Protein AF-A0A4R9JP13-F1 (afdb_monomer_lite)

Structure (mmCIF, N/CA/C/O backbone):
data_AF-A0A4R9JP13-F1
#
_entry.id   AF-A0A4R9JP13-F1
#
loop_
_atom_site.group_PDB
_atom_site.id
_atom_site.type_symbol
_atom_site.label_atom_id
_atom_site.label_alt_id
_atom_site.label_comp_id
_atom_site.label_asym_id
_atom_site.label_entity_id
_atom_site.label_seq_id
_atom_site.pdbx_PDB_ins_code
_atom_site.Cartn_x
_atom_site.Cartn_y
_atom_site.Cartn_z
_atom_site.occupancy
_atom_site.B_iso_or_equiv
_atom_site.auth_seq_id
_atom_site.auth_comp_id
_atom_site.auth_asym_id
_atom_site.auth_atom_id
_atom_site.pdbx_PDB_model_num
ATOM 1 N N . MET A 1 1 ? 9.135 -11.990 -5.417 1.00 68.81 1 MET A N 1
ATOM 2 C CA . MET A 1 1 ? 8.337 -11.116 -4.527 1.00 68.81 1 MET A CA 1
ATOM 3 C C . MET A 1 1 ? 9.311 -10.292 -3.695 1.00 68.81 1 MET A C 1
ATOM 5 O O . MET A 1 1 ? 10.265 -10.871 -3.189 1.00 68.81 1 MET A O 1
ATOM 9 N N . LYS A 1 2 ? 9.150 -8.965 -3.631 1.00 82.25 2 LYS A N 1
ATOM 10 C CA . LYS A 1 2 ? 10.086 -8.031 -2.982 1.00 82.25 2 LYS A CA 1
ATOM 11 C C . LYS A 1 2 ? 9.339 -7.105 -2.022 1.00 82.25 2 LYS A C 1
ATOM 13 O O . LYS A 1 2 ? 8.291 -6.575 -2.381 1.00 82.25 2 LYS A O 1
ATOM 18 N N . ILE A 1 3 ? 9.900 -6.866 -0.839 1.00 84.00 3 ILE A N 1
ATOM 19 C CA . ILE A 1 3 ? 9.404 -5.837 0.084 1.00 84.00 3 ILE A CA 1
ATOM 20 C C . ILE A 1 3 ? 9.818 -4.471 -0.474 1.00 84.00 3 ILE A C 1
ATOM 22 O O . ILE A 1 3 ? 11.000 -4.210 -0.698 1.00 84.00 3 ILE A O 1
ATOM 26 N N . VAL A 1 4 ? 8.835 -3.626 -0.763 1.00 84.25 4 VAL A N 1
ATOM 27 C CA . VAL A 1 4 ? 9.029 -2.260 -1.268 1.00 84.25 4 VAL A CA 1
ATOM 28 C C . VAL A 1 4 ? 9.155 -1.290 -0.105 1.00 84.25 4 VAL A C 1
ATOM 30 O O . VAL A 1 4 ? 10.031 -0.432 -0.104 1.00 84.25 4 VAL A O 1
ATOM 33 N N . GLU A 1 5 ? 8.291 -1.456 0.890 1.00 84.81 5 GLU A N 1
ATOM 34 C CA . GLU A 1 5 ? 8.246 -0.625 2.082 1.00 84.81 5 GLU A CA 1
ATOM 35 C C . GLU A 1 5 ? 7.929 -1.487 3.295 1.00 84.81 5 GLU A C 1
ATOM 37 O O . GLU A 1 5 ? 7.171 -2.449 3.210 1.00 84.81 5 GLU A O 1
ATOM 42 N N . LEU A 1 6 ? 8.501 -1.129 4.435 1.00 86.31 6 LEU A N 1
ATOM 43 C CA . LEU A 1 6 ? 8.223 -1.752 5.714 1.00 86.31 6 LEU A CA 1
ATOM 44 C C . LEU A 1 6 ? 8.257 -0.668 6.781 1.00 86.31 6 LEU A C 1
ATOM 46 O O . LEU A 1 6 ? 9.152 0.182 6.779 1.00 86.31 6 LEU A O 1
ATOM 50 N N . ASP A 1 7 ? 7.298 -0.717 7.696 1.00 83.25 7 ASP A N 1
ATOM 51 C CA . ASP A 1 7 ? 7.324 0.101 8.899 1.00 83.25 7 ASP A CA 1
ATOM 52 C C . ASP A 1 7 ? 8.559 -0.247 9.738 1.00 83.25 7 ASP A C 1
ATOM 54 O O . ASP A 1 7 ? 8.622 -1.300 10.368 1.00 83.25 7 ASP A O 1
ATOM 58 N N . LYS A 1 8 ? 9.549 0.646 9.762 1.00 75.69 8 LYS A N 1
ATOM 59 C CA . LYS A 1 8 ? 10.781 0.440 10.533 1.00 75.69 8 LYS A CA 1
ATOM 60 C C . LYS A 1 8 ? 10.599 0.651 12.034 1.00 75.69 8 LYS A C 1
ATOM 62 O O . LYS A 1 8 ? 11.456 0.220 12.795 1.00 75.69 8 LYS A O 1
ATOM 67 N N . ILE A 1 9 ? 9.529 1.330 12.451 1.00 76.44 9 ILE A N 1
ATOM 68 C CA . ILE A 1 9 ? 9.318 1.710 13.851 1.00 76.44 9 ILE A CA 1
ATOM 69 C C . ILE A 1 9 ? 8.641 0.563 14.589 1.00 76.44 9 ILE A C 1
ATOM 71 O O . ILE A 1 9 ? 9.140 0.106 15.609 1.00 76.44 9 ILE A O 1
ATOM 75 N N . ASN A 1 10 ? 7.522 0.072 14.055 1.00 76.69 10 ASN A N 1
ATOM 76 C CA . ASN A 1 10 ? 6.712 -0.936 14.737 1.00 76.69 10 ASN A CA 1
ATOM 77 C C . ASN A 1 10 ? 6.527 -2.222 13.925 1.00 76.69 10 ASN A C 1
ATOM 79 O O . ASN A 1 10 ? 5.837 -3.134 14.389 1.00 76.69 10 ASN A O 1
ATOM 83 N N . TYR A 1 11 ? 7.104 -2.326 12.717 1.00 78.69 11 TYR A N 1
ATOM 84 C CA . TYR A 1 11 ? 6.862 -3.453 11.803 1.00 78.69 11 TYR A CA 1
ATOM 85 C C . TYR A 1 11 ? 5.355 -3.738 11.664 1.00 78.69 11 T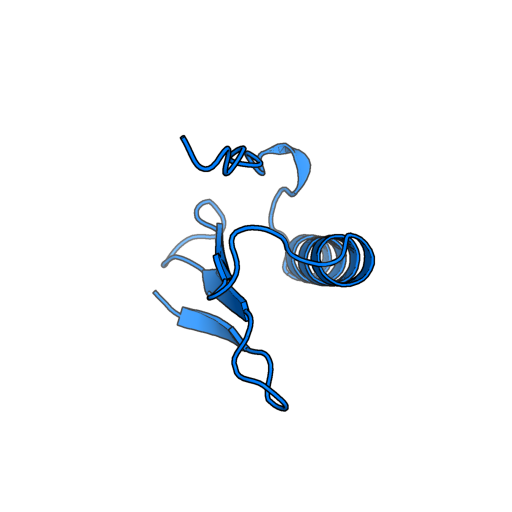YR A C 1
ATOM 87 O O . TYR A 1 11 ? 4.911 -4.887 11.633 1.00 78.69 11 TYR A O 1
ATOM 95 N N . SER A 1 12 ? 4.534 -2.682 11.680 1.00 81.81 12 SER A N 1
ATOM 96 C CA . SER A 1 12 ? 3.075 -2.814 11.717 1.00 81.81 12 SER A CA 1
ATOM 97 C C . SER A 1 12 ? 2.497 -3.106 10.344 1.00 81.81 12 SER A C 1
ATOM 99 O O . SER A 1 12 ? 1.450 -3.741 10.254 1.00 81.81 12 SER A O 1
ATOM 101 N N . TYR A 1 13 ? 3.169 -2.655 9.285 1.00 86.44 13 TYR A N 1
ATOM 102 C CA . TYR A 1 13 ? 2.760 -2.854 7.901 1.00 86.44 13 TYR A CA 1
ATOM 103 C C . TYR A 1 13 ? 3.964 -3.073 6.983 1.00 86.44 13 TYR A C 1
ATOM 105 O O . TYR A 1 13 ? 5.059 -2.573 7.245 1.00 86.44 13 TYR A O 1
ATOM 113 N N . ALA A 1 14 ? 3.732 -3.790 5.890 1.00 86.69 14 ALA A N 1
ATOM 114 C CA . ALA A 1 14 ? 4.666 -4.069 4.817 1.00 86.69 14 ALA A CA 1
ATOM 115 C C . ALA A 1 14 ? 3.961 -3.892 3.466 1.00 86.69 14 ALA A C 1
ATOM 117 O O . ALA A 1 14 ? 2.876 -4.425 3.243 1.00 86.69 14 ALA A O 1
ATOM 118 N N . LEU A 1 15 ? 4.595 -3.167 2.552 1.00 87.44 15 LEU A N 1
ATOM 119 C CA . LEU A 1 15 ? 4.215 -3.097 1.149 1.00 87.44 15 LEU A CA 1
ATOM 120 C C . LEU A 1 15 ? 5.052 -4.104 0.375 1.00 87.44 15 LEU A C 1
ATOM 122 O O . LEU A 1 15 ? 6.280 -3.995 0.320 1.00 87.44 15 LEU A O 1
ATOM 126 N N . VAL A 1 16 ? 4.390 -5.069 -0.245 1.00 87.19 16 VAL A N 1
ATOM 127 C CA . VAL A 1 16 ? 5.045 -6.144 -0.977 1.00 87.19 16 VAL A CA 1
ATOM 128 C C . VAL A 1 16 ? 4.626 -6.110 -2.436 1.00 87.19 16 VAL A C 1
ATOM 130 O O . VAL A 1 16 ? 3.446 -6.018 -2.759 1.00 87.19 16 VAL A O 1
ATOM 133 N N . CYS A 1 17 ? 5.611 -6.206 -3.320 1.00 85.81 17 CYS A N 1
ATOM 134 C CA . CYS A 1 17 ? 5.434 -6.245 -4.761 1.00 85.81 17 CYS A CA 1
ATOM 135 C C . CYS A 1 17 ? 5.762 -7.638 -5.308 1.00 85.81 17 CYS A C 1
ATOM 137 O O . CYS A 1 17 ? 6.718 -8.296 -4.874 1.00 85.81 17 CYS A O 1
ATOM 139 N N . GLY A 1 18 ? 4.982 -8.085 -6.287 1.00 82.44 18 GLY A N 1
ATOM 140 C CA . GLY A 1 18 ? 5.260 -9.272 -7.082 1.00 82.44 18 GLY A CA 1
ATOM 141 C C . GLY A 1 18 ? 6.469 -9.105 -8.014 1.00 82.44 18 GLY A C 1
ATOM 142 O O . GLY A 1 18 ? 7.187 -8.109 -7.943 1.00 82.44 18 GLY A O 1
ATOM 143 N N . PRO A 1 19 ? 6.754 -10.114 -8.851 1.00 80.19 19 PRO A N 1
ATOM 144 C CA . PRO A 1 19 ? 7.763 -10.003 -9.908 1.00 80.19 19 PRO A CA 1
ATOM 145 C C . PRO A 1 19 ? 7.378 -8.964 -10.976 1.00 80.19 19 PRO A C 1
ATOM 147 O O . PRO A 1 19 ? 8.255 -8.301 -11.520 1.00 80.19 19 PRO A O 1
ATOM 150 N N . ASP A 1 20 ? 6.077 -8.765 -11.195 1.00 79.88 20 ASP A N 1
ATOM 151 C CA . ASP A 1 20 ? 5.519 -7.822 -12.163 1.00 79.88 20 ASP A CA 1
ATOM 152 C C . ASP A 1 20 ? 4.805 -6.646 -11.486 1.00 79.88 20 ASP A C 1
ATOM 154 O O . ASP A 1 20 ? 4.352 -6.735 -10.340 1.00 79.88 20 ASP A O 1
ATOM 158 N N . ARG A 1 21 ? 4.608 -5.554 -12.239 1.00 76.06 21 ARG A N 1
ATOM 159 C CA . ARG A 1 21 ? 3.874 -4.351 -11.788 1.00 76.06 21 ARG A CA 1
ATOM 160 C C . ARG A 1 21 ? 2.364 -4.567 -11.602 1.00 76.06 21 ARG A C 1
ATOM 162 O O . ARG A 1 21 ? 1.640 -3.641 -11.253 1.00 76.06 21 ARG A O 1
ATOM 169 N N . SER A 1 22 ? 1.891 -5.786 -11.835 1.00 79.88 22 SER A N 1
ATOM 170 C CA . SER A 1 22 ? 0.484 -6.176 -11.722 1.00 79.88 22 SER A CA 1
ATOM 171 C C . SER A 1 22 ? 0.104 -6.658 -10.320 1.00 79.88 22 SER A C 1
ATOM 173 O O . SER A 1 22 ? -1.080 -6.754 -10.015 1.00 79.88 22 SER A O 1
ATOM 175 N N . TYR A 1 23 ? 1.086 -6.966 -9.466 1.00 80.81 23 TYR A N 1
ATOM 176 C CA . TYR A 1 23 ? 0.847 -7.564 -8.153 1.00 80.81 23 TYR A CA 1
ATOM 177 C C . TYR A 1 23 ? 1.437 -6.702 -7.041 1.00 80.81 23 TYR A C 1
ATOM 179 O O . TYR A 1 23 ? 2.654 -6.624 -6.875 1.00 80.81 23 TYR A O 1
ATOM 187 N N . LEU A 1 24 ? 0.561 -6.091 -6.246 1.00 85.50 24 LEU A N 1
ATOM 188 C CA . LEU A 1 24 ? 0.917 -5.301 -5.074 1.00 85.50 24 LEU A CA 1
ATOM 189 C C . LEU A 1 24 ? 0.014 -5.698 -3.908 1.00 85.50 24 LEU A C 1
ATOM 191 O O . LEU A 1 24 ? -1.204 -5.756 -4.056 1.00 85.50 24 LEU A O 1
ATOM 195 N N . CYS A 1 25 ? 0.606 -5.967 -2.749 1.00 84.50 25 CYS A N 1
ATOM 196 C CA . CYS A 1 25 ? -0.119 -6.327 -1.540 1.00 84.50 25 CYS A CA 1
ATOM 197 C C . CYS A 1 25 ? 0.382 -5.489 -0.363 1.00 84.50 25 CYS A C 1
ATOM 199 O O . CYS A 1 25 ? 1.587 -5.394 -0.123 1.00 84.50 25 CYS A O 1
ATOM 201 N N . ILE A 1 26 ? -0.551 -4.886 0.372 1.00 84.81 26 ILE A N 1
ATOM 202 C CA . ILE A 1 26 ? -0.277 -4.239 1.654 1.00 84.81 26 ILE A CA 1
ATOM 203 C C . ILE A 1 26 ? -0.638 -5.247 2.736 1.00 84.81 26 ILE A C 1
ATOM 205 O O . ILE A 1 26 ? -1.799 -5.612 2.891 1.00 84.81 26 ILE A O 1
ATOM 209 N N . MET A 1 27 ? 0.364 -5.698 3.477 1.00 83.94 27 MET A N 1
ATOM 210 C CA . MET A 1 27 ? 0.192 -6.592 4.612 1.00 83.94 27 MET A CA 1
ATOM 211 C C . MET A 1 27 ? 0.344 -5.792 5.895 1.00 83.94 27 MET A C 1
ATOM 213 O O . MET A 1 27 ? 1.288 -5.021 6.028 1.00 83.94 27 MET A O 1
ATOM 217 N N . ALA A 1 28 ? -0.551 -5.981 6.857 1.00 84.44 28 ALA A N 1
ATOM 218 C CA . ALA A 1 28 ? -0.412 -5.380 8.175 1.00 84.44 28 ALA A CA 1
ATOM 219 C C . ALA A 1 28 ? -0.696 -6.376 9.286 1.00 84.44 28 ALA A C 1
ATOM 221 O O . ALA A 1 28 ? -1.482 -7.306 9.130 1.00 84.44 28 ALA A O 1
ATOM 222 N N . ARG A 1 29 ? -0.042 -6.155 10.428 1.00 83.44 29 ARG A N 1
ATOM 223 C CA . ARG A 1 29 ? -0.266 -6.932 11.651 1.00 83.44 29 ARG A CA 1
ATOM 224 C C . ARG A 1 29 ? -1.584 -6.583 12.330 1.00 83.44 29 ARG A C 1
ATOM 226 O O . ARG A 1 29 ? -2.085 -7.376 13.120 1.00 83.44 29 ARG A O 1
ATOM 233 N N . THR A 1 30 ? -2.148 -5.416 12.027 1.00 79.44 30 THR A N 1
ATOM 234 C CA . THR A 1 30 ? -3.458 -4.990 12.516 1.00 79.44 30 THR A CA 1
ATOM 235 C C . THR A 1 30 ? -4.481 -4.997 11.376 1.00 79.44 30 THR A C 1
ATOM 237 O O . THR A 1 30 ? -4.163 -4.563 10.269 1.00 79.44 30 THR A O 1
ATOM 240 N N . PRO A 1 31 ? -5.736 -5.415 11.633 1.00 75.69 31 PRO A N 1
ATOM 241 C CA . PRO A 1 31 ? -6.802 -5.396 10.624 1.00 75.69 31 PRO A CA 1
ATOM 242 C C . PRO A 1 31 ? -7.207 -3.970 10.225 1.00 75.69 31 PRO A C 1
ATOM 244 O O . PRO A 1 31 ? -7.820 -3.757 9.184 1.00 75.69 31 PRO A O 1
ATOM 247 N N . LYS A 1 32 ? -6.865 -2.982 11.060 1.00 72.31 32 LYS A N 1
ATOM 248 C CA . LYS A 1 32 ? -7.107 -1.565 10.813 1.00 72.31 32 LYS A CA 1
ATOM 249 C C . LYS A 1 32 ? -5.766 -0.846 10.742 1.00 72.31 32 LYS A C 1
ATOM 251 O O . LYS A 1 32 ? -5.022 -0.814 11.724 1.00 72.31 32 LYS A O 1
ATOM 256 N N . ILE A 1 33 ? -5.468 -0.280 9.579 1.00 80.12 33 ILE A N 1
ATOM 257 C CA . ILE A 1 33 ? -4.346 0.636 9.369 1.00 80.12 33 ILE A CA 1
ATOM 258 C C . ILE A 1 33 ? -4.911 2.058 9.352 1.00 80.12 33 ILE A C 1
ATOM 260 O O . ILE A 1 33 ? -6.039 2.286 8.910 1.00 80.12 33 ILE A O 1
ATOM 264 N N . SER A 1 34 ? -4.141 3.027 9.847 1.00 83.00 34 SER A N 1
ATOM 265 C CA . SER A 1 34 ? -4.519 4.434 9.730 1.00 83.00 34 SER A CA 1
ATOM 266 C C . SER A 1 34 ? -4.608 4.847 8.261 1.00 83.00 34 SER A C 1
ATOM 268 O O . SER A 1 34 ? -3.694 4.583 7.481 1.00 83.00 34 SER A O 1
ATOM 270 N N . LYS A 1 35 ? -5.676 5.562 7.900 1.00 82.31 35 LYS A N 1
ATOM 271 C CA . LYS A 1 35 ? -5.938 6.011 6.525 1.00 82.31 35 LYS A CA 1
ATOM 272 C C . LYS A 1 35 ? -4.756 6.783 5.920 1.00 82.31 35 LYS A C 1
ATOM 274 O O . LYS A 1 35 ? -4.417 6.577 4.763 1.00 82.31 35 LYS A O 1
ATOM 279 N N . LYS A 1 36 ? -4.052 7.563 6.748 1.00 85.69 36 LYS A N 1
ATOM 280 C CA . LYS A 1 36 ? -2.848 8.317 6.368 1.00 85.69 36 LYS A CA 1
ATOM 281 C C . LYS A 1 36 ? -1.701 7.421 5.885 1.00 85.69 36 LYS A C 1
ATOM 283 O O . LYS A 1 36 ? -0.979 7.782 4.961 1.00 85.69 36 LYS A O 1
ATOM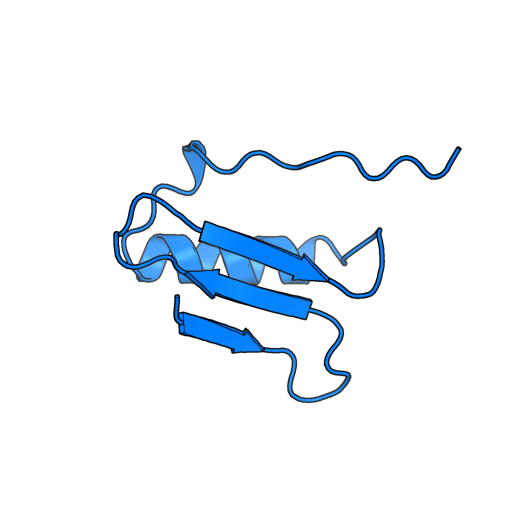 288 N N . ILE A 1 37 ? -1.521 6.256 6.510 1.00 84.94 37 ILE A N 1
ATOM 289 C CA . ILE A 1 37 ? -0.501 5.283 6.094 1.00 84.94 37 ILE A CA 1
ATOM 290 C C . ILE A 1 37 ? -0.918 4.674 4.758 1.00 84.94 37 ILE A C 1
ATOM 292 O O . ILE A 1 37 ? -0.113 4.631 3.835 1.00 84.94 37 ILE A O 1
ATOM 296 N N . THR A 1 38 ? -2.182 4.267 4.631 1.00 83.12 38 THR A N 1
ATOM 297 C CA . THR A 1 38 ? -2.725 3.716 3.385 1.00 83.12 38 THR A CA 1
ATOM 298 C C . THR A 1 38 ? -2.545 4.679 2.211 1.00 83.12 38 THR A C 1
ATOM 300 O O . THR A 1 38 ? -2.031 4.279 1.171 1.00 83.12 38 THR A O 1
ATOM 303 N N . GLU A 1 39 ? -2.882 5.957 2.390 1.00 87.38 39 GLU A N 1
ATOM 304 C CA . GLU A 1 39 ? -2.690 7.004 1.379 1.00 87.38 39 GLU A CA 1
ATOM 305 C C . GLU A 1 39 ? -1.209 7.190 1.015 1.00 87.38 39 GLU A C 1
ATOM 307 O O . GLU A 1 39 ? -0.869 7.294 -0.163 1.00 87.38 39 GLU A O 1
ATOM 312 N N . SER A 1 40 ? -0.305 7.160 2.000 1.00 88.06 40 SER A N 1
ATOM 313 C CA . SER A 1 40 ? 1.140 7.246 1.751 1.00 88.06 40 SER A CA 1
ATOM 314 C C . SER A 1 40 ? 1.669 6.046 0.953 1.00 88.06 40 SER A C 1
ATOM 316 O O . SER A 1 40 ? 2.455 6.218 0.018 1.00 88.06 40 SER A O 1
ATOM 318 N N . LEU A 1 41 ? 1.192 4.838 1.268 1.00 85.56 41 LEU A N 1
ATOM 319 C CA . LEU A 1 41 ? 1.529 3.614 0.541 1.00 85.56 41 LEU A CA 1
ATOM 320 C C . LEU A 1 41 ? 0.987 3.639 -0.892 1.00 85.56 41 LEU A C 1
ATOM 322 O O . LEU A 1 41 ? 1.705 3.263 -1.817 1.00 85.56 4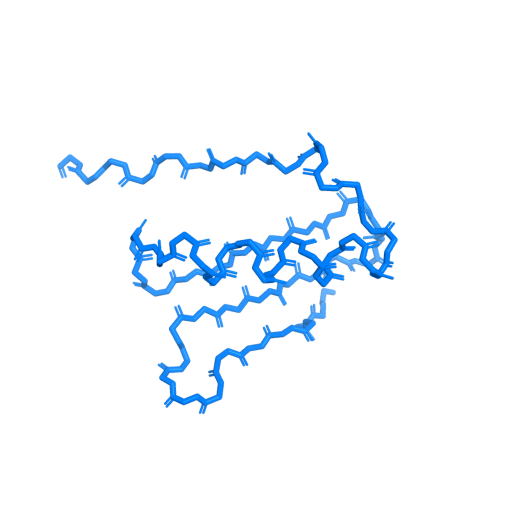1 LEU A O 1
ATOM 326 N N . MET A 1 42 ? -0.239 4.129 -1.094 1.00 86.62 42 MET A N 1
ATOM 327 C CA . MET A 1 42 ? -0.811 4.331 -2.428 1.00 86.62 42 MET A CA 1
ATOM 328 C C . MET A 1 42 ? -0.002 5.345 -3.236 1.00 86.62 42 MET A C 1
ATOM 330 O O . MET A 1 42 ? 0.311 5.087 -4.394 1.00 86.62 42 MET A O 1
ATOM 334 N N . ALA A 1 43 ? 0.387 6.472 -2.638 1.00 89.56 43 ALA A N 1
ATOM 335 C CA . ALA A 1 43 ? 1.213 7.465 -3.317 1.00 89.56 43 ALA A CA 1
ATOM 336 C C . ALA A 1 43 ? 2.557 6.865 -3.766 1.00 89.56 43 ALA A C 1
ATOM 338 O O . ALA A 1 43 ? 2.978 7.074 -4.904 1.00 89.56 43 ALA A O 1
ATOM 339 N N . LYS A 1 44 ? 3.196 6.044 -2.921 1.00 87.56 44 LYS A N 1
ATOM 340 C CA . LYS A 1 44 ? 4.411 5.303 -3.296 1.00 87.56 44 LYS A CA 1
ATOM 341 C C . LYS A 1 44 ? 4.170 4.293 -4.403 1.00 87.56 44 LYS A C 1
ATOM 343 O O . LYS A 1 44 ? 4.948 4.244 -5.349 1.00 87.56 44 LYS A O 1
ATOM 348 N N . ALA A 1 45 ? 3.100 3.514 -4.310 1.00 86.56 45 ALA A N 1
ATOM 349 C CA . ALA A 1 45 ? 2.716 2.567 -5.346 1.00 86.56 45 ALA A CA 1
ATOM 350 C C . ALA A 1 45 ? 2.523 3.268 -6.700 1.00 86.56 45 ALA A C 1
ATOM 352 O O . ALA A 1 45 ? 3.103 2.851 -7.699 1.00 86.56 45 ALA A O 1
ATOM 353 N N . SER A 1 46 ? 1.794 4.384 -6.719 1.00 88.00 46 SER A N 1
ATOM 354 C CA . SER A 1 46 ? 1.591 5.193 -7.922 1.00 88.00 46 SER A CA 1
ATOM 355 C C . SER A 1 46 ? 2.912 5.750 -8.463 1.00 88.00 46 SER A C 1
ATOM 357 O O . SER A 1 46 ? 3.191 5.618 -9.652 1.00 88.00 46 SER A O 1
ATOM 359 N N . SER A 1 47 ? 3.783 6.268 -7.590 1.00 88.44 47 SER A N 1
ATOM 360 C CA . SER A 1 47 ? 5.116 6.763 -7.966 1.00 88.44 47 SER A CA 1
ATOM 361 C C . SER A 1 47 ? 6.020 5.674 -8.559 1.00 88.44 47 SER A C 1
ATOM 363 O O . SER A 1 47 ? 6.829 5.940 -9.444 1.00 88.44 47 SER A O 1
ATOM 365 N N . LEU A 1 48 ? 5.848 4.427 -8.120 1.00 83.62 48 LEU A N 1
ATOM 366 C CA . LEU A 1 48 ? 6.549 3.259 -8.652 1.00 83.62 48 LEU A CA 1
ATOM 367 C C . LEU A 1 48 ? 5.945 2.728 -9.968 1.00 83.62 48 LEU A C 1
ATOM 369 O O . LEU A 1 48 ? 6.481 1.783 -10.550 1.00 83.62 48 LEU A O 1
ATOM 373 N N . GLY A 1 49 ? 4.848 3.322 -10.446 1.00 86.38 49 GLY A N 1
ATOM 374 C CA . GLY A 1 49 ? 4.161 2.924 -11.673 1.00 86.38 49 GLY A CA 1
ATOM 375 C C . GLY A 1 49 ? 3.174 1.767 -11.495 1.00 86.38 49 GLY A C 1
ATOM 376 O O . GLY A 1 49 ? 2.885 1.076 -12.472 1.00 86.38 49 GLY A O 1
ATOM 377 N N . PHE A 1 50 ? 2.682 1.532 -10.273 1.00 85.44 50 PHE A N 1
ATOM 378 C CA . PHE A 1 50 ? 1.559 0.625 -10.023 1.00 85.44 50 PHE A CA 1
ATOM 379 C C . PHE A 1 50 ? 0.234 1.358 -10.215 1.00 85.44 50 PHE A C 1
ATOM 381 O O . PHE A 1 50 ? 0.073 2.513 -9.817 1.00 85.44 50 PHE A O 1
ATOM 388 N N . ASP A 1 51 ? -0.739 0.650 -10.777 1.00 84.00 51 ASP A N 1
ATOM 389 C CA . ASP A 1 51 ? -2.098 1.151 -10.946 1.00 84.00 51 ASP A CA 1
ATOM 390 C C . ASP A 1 51 ? -2.863 1.041 -9.621 1.00 84.00 51 ASP A C 1
ATOM 392 O O . ASP A 1 51 ? -3.426 -0.001 -9.278 1.00 84.00 51 ASP A O 1
ATOM 396 N N . THR A 1 52 ? -2.858 2.126 -8.847 1.00 83.56 52 THR A N 1
ATOM 397 C CA . THR A 1 52 ? -3.562 2.201 -7.561 1.00 83.56 52 THR A CA 1
ATOM 398 C C . THR A 1 52 ? -5.078 2.107 -7.705 1.00 83.56 52 THR A C 1
ATOM 400 O O . THR A 1 52 ? -5.748 1.780 -6.730 1.00 83.56 52 THR A O 1
ATOM 403 N N . SER A 1 53 ? -5.628 2.322 -8.902 1.00 82.81 53 SER A N 1
ATOM 404 C CA . SER A 1 53 ? -7.062 2.168 -9.186 1.00 82.81 53 SER A CA 1
ATOM 405 C C . SER A 1 53 ? -7.503 0.705 -9.135 1.00 82.81 53 SER A C 1
ATOM 407 O O . SER A 1 53 ? -8.672 0.415 -8.901 1.00 82.81 53 SER A O 1
ATOM 409 N N . LYS A 1 54 ? -6.564 -0.228 -9.338 1.00 81.75 54 LYS A N 1
ATOM 410 C CA . LYS A 1 54 ? -6.792 -1.677 -9.245 1.00 81.75 54 LYS A CA 1
ATOM 411 C C . LYS A 1 54 ? -6.582 -2.226 -7.835 1.00 81.75 54 LYS A C 1
ATOM 413 O O . LYS A 1 54 ? -6.693 -3.434 -7.634 1.00 81.75 54 LYS A O 1
ATOM 418 N N . LEU A 1 55 ? -6.258 -1.371 -6.860 1.00 80.94 55 LEU A N 1
ATOM 419 C CA . LEU A 1 55 ? -6.115 -1.804 -5.476 1.00 80.94 55 LEU A CA 1
ATOM 420 C C . LEU A 1 55 ? -7.475 -2.189 -4.906 1.00 80.94 55 LEU A C 1
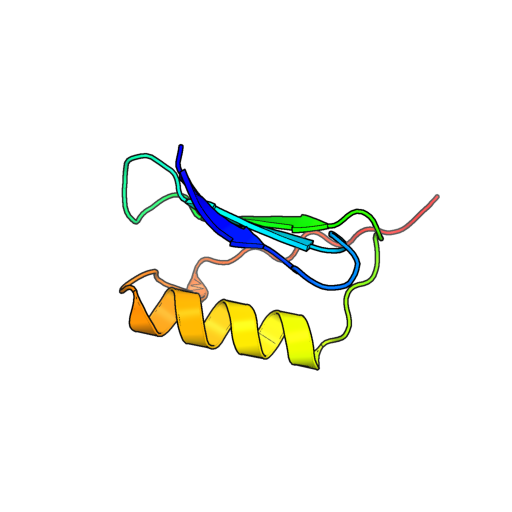ATOM 422 O O . LEU A 1 55 ? -8.383 -1.370 -4.787 1.00 80.94 55 LEU A O 1
ATOM 426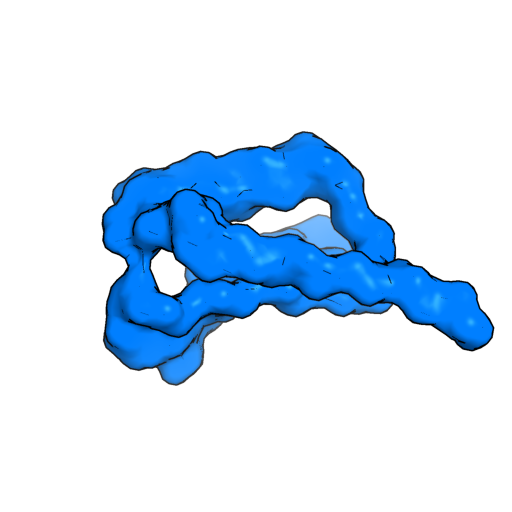 N N . ILE A 1 56 ? -7.581 -3.450 -4.504 1.00 79.44 56 ILE A N 1
ATOM 427 C CA . ILE A 1 56 ? -8.744 -3.968 -3.800 1.00 79.44 56 ILE A CA 1
ATOM 428 C C . ILE A 1 56 ? -8.480 -3.816 -2.303 1.00 79.44 56 ILE A C 1
ATOM 430 O O . ILE A 1 56 ? -7.577 -4.449 -1.752 1.00 79.44 56 ILE A O 1
ATOM 434 N N . PHE A 1 57 ? -9.274 -2.978 -1.640 1.00 79.44 57 PHE A N 1
ATOM 435 C CA . PHE A 1 57 ? -9.264 -2.871 -0.186 1.00 79.44 57 PHE A CA 1
ATOM 436 C C . PHE A 1 57 ? -10.107 -3.994 0.404 1.00 79.44 57 PHE A C 1
ATOM 438 O O . PHE A 1 57 ? -11.333 -3.968 0.332 1.00 79.44 57 PHE A O 1
ATOM 445 N N . VAL A 1 58 ? -9.440 -4.996 0.971 1.00 76.81 58 VAL A N 1
ATOM 446 C CA . VAL A 1 58 ? -10.118 -6.087 1.671 1.00 76.81 58 VAL A CA 1
ATOM 447 C C . VAL A 1 58 ? -10.637 -5.560 3.005 1.00 76.81 58 VAL A C 1
ATOM 449 O O . VAL A 1 58 ? -9.872 -5.062 3.832 1.00 76.81 58 VAL A O 1
ATOM 452 N N . GLU A 1 59 ? -11.945 -5.664 3.215 1.00 74.62 59 GLU A N 1
ATOM 453 C CA . GLU A 1 59 ? -12.563 -5.253 4.468 1.00 74.62 59 GLU A CA 1
ATOM 454 C C . GLU A 1 59 ? -12.313 -6.322 5.541 1.00 74.62 59 GLU A C 1
ATOM 456 O O . GLU A 1 59 ? -12.851 -7.429 5.501 1.00 74.62 59 GLU A O 1
ATOM 461 N N . HIS A 1 60 ? -11.455 -6.012 6.511 1.00 70.50 60 HIS A N 1
ATOM 462 C CA . HIS A 1 60 ? -11.187 -6.895 7.643 1.00 70.50 60 HIS A CA 1
ATOM 463 C C . HIS A 1 60 ? -12.243 -6.696 8.741 1.00 70.50 60 HIS A C 1
ATOM 465 O O . HIS A 1 60 ? -11.960 -6.117 9.792 1.00 70.50 60 HIS A O 1
ATOM 471 N N . SER A 1 61 ? -13.471 -7.177 8.516 1.00 61.47 61 SER A N 1
ATOM 472 C CA . SER A 1 61 ? -14.463 -7.285 9.592 1.00 61.47 61 SER A CA 1
ATOM 473 C C . SER A 1 61 ? -14.103 -8.483 10.478 1.00 61.47 61 SER A C 1
ATOM 475 O O . SER A 1 61 ? -14.177 -9.632 10.037 1.00 61.47 61 SER A O 1
ATOM 477 N N . ARG A 1 62 ? -13.688 -8.240 11.724 1.00 57.00 62 ARG A N 1
ATOM 478 C CA . ARG A 1 62 ? -13.519 -9.308 12.718 1.00 57.00 62 ARG A CA 1
ATOM 479 C C . ARG A 1 62 ? -14.925 -9.785 13.118 1.00 57.00 62 ARG A C 1
ATOM 481 O O . ARG A 1 62 ? -15.630 -9.025 13.777 1.00 57.00 62 ARG A O 1
ATOM 488 N N . LYS A 1 63 ? -15.347 -10.964 12.645 1.00 46.41 63 LYS A N 1
ATOM 489 C CA . LYS A 1 63 ? -16.486 -11.695 13.229 1.00 46.41 63 LYS A CA 1
ATOM 490 C C . LYS A 1 63 ? -16.091 -12.284 14.577 1.00 46.41 63 LYS A C 1
ATOM 492 O O . LYS A 1 63 ? -14.888 -12.600 14.740 1.00 46.41 63 LYS A O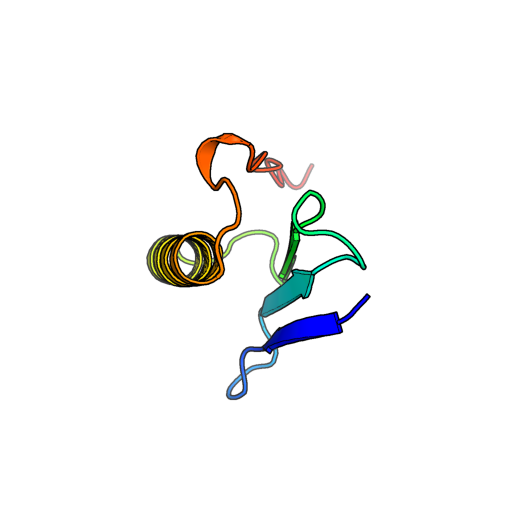 1
#

InterPro domains:
  IPR000566 Lipocalin/cytosolic fatty-acid binding domain [PF08212] (3-59)
  IPR012674 Calycin [G3DSA:2.40.128.20] (1-61)
  IPR012674 Calycin [SSF50814] (9-60)

Secondary structure (DSSP, 8-state):
-EEEEE-TTT--EEEEE-SSTT-EEEEESSS---HHHHHHHHHHHHHTT--GGG---------

Radius of gyration: 11.58 Å; chains: 1; bounding box: 27×20×27 Å

pLDDT: mean 81.13, std 7.46, range [46.41, 89.56]

Foldseek 3Di:
DDFPDADPPPSQWTWDDDPDLADIDIDGPDLDDPVVVVVVSLVVNVVVVHDSVPDDDDRPDDD

Organism: NCBI:txid2484942

Sequence (63 aa):
MKIVELDKINYSYALVCGPDRSYLCIMARTPKISKKITESLMAKASSLGFDTSKLIFVEHSRK